Protein AF-A0A820NZD0-F1 (afdb_monomer_lite)

Structure (mmCIF, N/CA/C/O backbone):
data_AF-A0A820NZD0-F1
#
_entry.id   AF-A0A820NZD0-F1
#
loop_
_atom_site.group_PDB
_atom_site.id
_atom_site.type_symbol
_atom_site.label_atom_id
_atom_site.label_alt_id
_atom_site.label_comp_id
_atom_site.label_asym_id
_atom_site.label_entity_id
_atom_site.label_seq_id
_atom_site.pdbx_PDB_ins_code
_atom_site.Cartn_x
_atom_site.Cartn_y
_atom_site.Cartn_z
_atom_site.occupancy
_atom_site.B_iso_or_equiv
_atom_site.auth_seq_id
_atom_site.auth_comp_id
_atom_site.auth_asym_id
_atom_site.auth_atom_id
_atom_site.pdbx_PDB_model_num
ATOM 1 N N . ILE A 1 1 ? 48.372 -12.151 38.306 1.00 39.41 1 ILE A N 1
ATOM 2 C CA . ILE A 1 1 ? 47.733 -11.262 39.303 1.00 39.41 1 ILE A CA 1
ATOM 3 C C . ILE A 1 1 ? 46.257 -11.618 39.331 1.00 39.41 1 ILE A C 1
ATOM 5 O O . ILE A 1 1 ? 45.634 -11.633 38.279 1.00 39.41 1 ILE A O 1
ATOM 9 N N . MET A 1 2 ? 45.782 -12.033 40.506 1.00 42.12 2 MET A N 1
ATOM 10 C CA . MET A 1 2 ? 44.372 -12.261 40.828 1.00 42.12 2 MET A CA 1
ATOM 11 C C . MET A 1 2 ? 43.582 -10.948 40.831 1.00 42.12 2 MET A C 1
ATOM 13 O O . MET A 1 2 ? 44.192 -9.896 40.982 1.00 42.12 2 MET A O 1
ATOM 17 N N . TYR A 1 3 ? 42.259 -11.079 40.701 1.00 41.59 3 TYR A N 1
ATOM 18 C CA . TYR A 1 3 ? 41.136 -10.411 41.400 1.00 41.59 3 TYR A CA 1
ATOM 19 C C . TYR A 1 3 ? 39.985 -10.290 40.386 1.00 41.59 3 TYR A C 1
ATOM 21 O O . TYR A 1 3 ? 40.101 -9.597 39.384 1.00 41.59 3 TYR A O 1
ATOM 29 N N . ARG A 1 4 ? 39.002 -11.199 40.430 1.00 44.53 4 ARG A N 1
ATOM 30 C CA . ARG A 1 4 ? 37.794 -11.151 41.279 1.00 44.53 4 ARG A CA 1
ATOM 31 C C . ARG A 1 4 ? 36.991 -9.876 40.987 1.00 44.53 4 ARG A C 1
ATOM 33 O O . ARG A 1 4 ? 37.322 -8.819 41.503 1.00 44.53 4 ARG A O 1
ATOM 40 N N . ASN A 1 5 ? 35.933 -10.022 40.191 1.00 44.06 5 ASN A N 1
ATOM 41 C CA . ASN A 1 5 ? 34.785 -9.126 40.228 1.00 44.06 5 ASN A CA 1
ATOM 42 C C . ASN A 1 5 ? 33.548 -9.999 40.460 1.00 44.06 5 ASN A C 1
ATOM 44 O O . ASN A 1 5 ? 33.146 -10.785 39.605 1.00 44.06 5 ASN A O 1
ATOM 48 N N . GLU A 1 6 ? 33.060 -9.928 41.692 1.00 51.03 6 GLU A N 1
ATOM 49 C CA . GLU A 1 6 ? 31.771 -10.427 42.149 1.00 51.03 6 GLU A CA 1
ATOM 50 C C . GLU A 1 6 ? 30.680 -9.490 41.603 1.00 51.03 6 GLU A C 1
ATOM 52 O O . GLU A 1 6 ? 30.870 -8.275 41.609 1.00 51.03 6 GLU A O 1
ATOM 57 N N . GLY A 1 7 ? 29.546 -10.039 41.158 1.00 48.44 7 GLY A N 1
ATOM 58 C CA . GLY A 1 7 ? 28.321 -9.262 40.929 1.00 48.44 7 GLY A CA 1
ATOM 59 C C . GLY A 1 7 ? 27.719 -9.363 39.526 1.00 48.44 7 GLY A C 1
ATOM 60 O O . GLY A 1 7 ? 28.077 -8.622 38.616 1.00 48.44 7 GLY A O 1
ATOM 61 N N . SER A 1 8 ? 26.760 -10.268 39.368 1.00 46.50 8 SER A N 1
ATOM 62 C CA . SER A 1 8 ? 25.469 -10.030 38.693 1.00 46.50 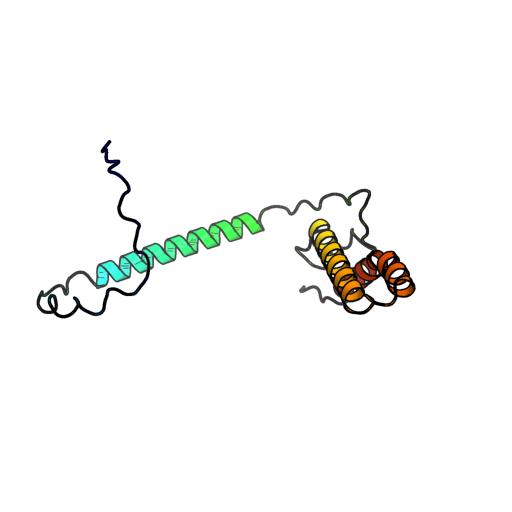8 SER A CA 1
ATOM 63 C C . SER A 1 8 ? 24.638 -11.285 38.959 1.00 46.50 8 SER A C 1
ATOM 65 O O . SER A 1 8 ? 24.924 -12.362 38.450 1.00 46.50 8 SER A O 1
ATOM 67 N N . GLU A 1 9 ? 23.897 -11.279 40.064 1.00 49.59 9 GLU A N 1
ATOM 68 C CA . GLU A 1 9 ? 22.467 -10.942 40.055 1.00 49.59 9 GLU A CA 1
ATOM 69 C C . GLU A 1 9 ? 21.699 -11.899 39.145 1.00 49.59 9 GLU A C 1
ATOM 71 O O . GLU A 1 9 ? 21.681 -11.770 37.924 1.00 49.59 9 GLU A O 1
ATOM 76 N N . GLU A 1 10 ? 21.128 -12.895 39.821 1.00 52.56 10 GLU A N 1
ATOM 77 C CA . GLU A 1 10 ? 20.155 -13.882 39.372 1.00 52.56 10 GLU A CA 1
ATOM 78 C C . GLU A 1 10 ? 19.382 -13.442 38.128 1.00 52.56 10 GLU A C 1
ATOM 80 O O . GLU A 1 10 ? 18.425 -12.664 38.164 1.00 52.56 10 GLU A O 1
ATOM 85 N N . GLN A 1 11 ? 19.814 -13.987 36.996 1.00 42.00 11 GLN A N 1
ATOM 86 C CA . GLN A 1 11 ? 19.147 -13.821 35.726 1.00 42.00 11 GLN A CA 1
ATOM 87 C C . GLN A 1 11 ? 17.863 -14.657 35.741 1.00 42.00 11 GLN A C 1
ATOM 89 O O . GLN A 1 11 ? 17.880 -15.863 35.530 1.00 42.00 11 GLN A O 1
ATOM 94 N N . TYR A 1 12 ? 16.759 -13.975 36.037 1.00 46.31 12 TYR A N 1
ATOM 95 C CA . TYR A 1 12 ? 15.361 -14.367 35.860 1.00 46.31 12 TYR A CA 1
ATOM 96 C C . TYR A 1 12 ? 15.147 -15.512 34.840 1.00 46.31 12 TYR A C 1
ATOM 98 O O . TYR A 1 12 ? 15.014 -15.276 33.637 1.00 46.31 12 TYR A O 1
ATOM 106 N N . GLU A 1 13 ? 15.045 -16.756 35.323 1.00 46.84 13 GLU A N 1
ATOM 107 C CA . GLU A 1 13 ? 14.646 -17.942 34.544 1.00 46.84 13 GLU A CA 1
ATOM 108 C C . GLU A 1 13 ? 13.120 -17.975 34.318 1.00 46.84 13 GLU A C 1
ATOM 110 O O . GLU A 1 13 ? 12.415 -18.947 34.599 1.00 46.84 13 GLU A O 1
ATOM 115 N N . GLY A 1 14 ? 12.568 -16.878 33.799 1.00 56.19 14 GLY A N 1
ATOM 116 C CA . GLY A 1 14 ? 11.184 -16.805 33.342 1.00 56.19 14 GLY A CA 1
ATOM 117 C C . GLY A 1 14 ? 10.981 -17.647 32.082 1.00 56.19 14 GLY A C 1
ATOM 118 O O . GLY A 1 14 ? 10.909 -17.106 30.983 1.00 56.19 14 GLY A O 1
ATOM 119 N N . GLY A 1 15 ? 10.906 -18.975 32.222 1.00 46.81 15 GLY A N 1
ATOM 120 C CA . GLY A 1 15 ? 10.953 -19.871 31.067 1.00 46.81 15 GLY A CA 1
ATOM 121 C C . GLY A 1 15 ? 10.474 -21.303 31.297 1.00 46.81 15 GLY A C 1
ATOM 122 O O . GLY A 1 15 ? 11.141 -22.233 30.880 1.00 46.81 15 GLY A O 1
ATOM 123 N N . ARG A 1 16 ? 9.310 -21.502 31.928 1.00 51.53 16 ARG A N 1
ATOM 124 C CA . ARG A 1 16 ? 8.410 -22.663 31.714 1.00 51.53 16 ARG A CA 1
ATOM 125 C C . ARG A 1 16 ? 9.012 -24.096 31.649 1.00 51.53 16 ARG A C 1
ATOM 127 O O . ARG A 1 16 ? 8.471 -24.890 30.892 1.00 51.53 16 ARG A O 1
ATOM 134 N N . VAL A 1 17 ? 10.042 -24.515 32.401 1.00 50.75 17 VAL A N 1
ATOM 135 C CA . VAL A 1 17 ? 10.445 -25.958 32.390 1.00 50.75 17 VAL A CA 1
ATOM 136 C C . VAL A 1 17 ? 10.911 -26.540 33.742 1.00 50.75 17 VAL A C 1
ATOM 138 O O . VAL A 1 17 ? 11.533 -27.593 33.767 1.00 50.75 17 VAL A O 1
ATOM 141 N N . ALA A 1 18 ? 10.571 -25.957 34.895 1.00 47.09 18 ALA A N 1
ATOM 142 C CA . ALA A 1 18 ? 10.975 -26.542 36.191 1.00 47.09 18 ALA A CA 1
ATOM 143 C C . ALA A 1 18 ? 9.858 -27.268 36.971 1.00 47.09 18 ALA A C 1
ATOM 145 O O . ALA A 1 18 ? 10.135 -27.962 37.941 1.00 47.09 18 ALA A O 1
ATOM 146 N N . ASN A 1 19 ? 8.589 -27.191 36.556 1.00 48.47 19 ASN A N 1
ATOM 147 C CA . ASN A 1 19 ? 7.474 -27.555 37.445 1.00 48.47 19 ASN A CA 1
ATOM 148 C C . ASN A 1 19 ? 6.993 -29.020 37.372 1.00 48.47 19 ASN A C 1
ATOM 150 O O . ASN A 1 19 ? 5.809 -29.276 37.542 1.00 48.47 19 ASN A O 1
ATOM 154 N N . ARG A 1 20 ? 7.855 -29.998 37.057 1.00 51.47 20 ARG A N 1
ATOM 155 C CA . ARG A 1 20 ? 7.436 -31.424 37.039 1.00 51.47 20 ARG A CA 1
ATOM 156 C C . ARG A 1 20 ? 8.090 -32.313 38.087 1.00 51.47 20 ARG A C 1
ATOM 158 O O . ARG A 1 20 ? 7.658 -33.457 38.223 1.00 51.47 20 ARG A O 1
ATOM 165 N N . ARG A 1 21 ? 9.118 -31.845 38.801 1.00 47.66 21 ARG A N 1
ATOM 166 C CA . ARG A 1 21 ? 9.850 -32.711 39.739 1.00 47.66 21 ARG A CA 1
ATOM 167 C C . ARG A 1 21 ? 9.503 -32.486 41.209 1.00 47.66 21 ARG A C 1
ATOM 169 O O . ARG A 1 21 ? 9.495 -33.469 41.943 1.00 47.66 21 ARG A O 1
ATOM 176 N N . ASP A 1 22 ? 9.060 -31.286 41.576 1.00 44.09 22 ASP A N 1
ATOM 177 C CA . ASP A 1 22 ? 8.843 -30.932 42.989 1.00 44.09 22 ASP A CA 1
ATOM 178 C C . ASP A 1 22 ? 7.362 -30.950 43.422 1.00 44.09 22 ASP A C 1
ATOM 180 O O . ASP A 1 22 ? 7.044 -30.804 44.598 1.00 44.09 22 ASP A O 1
ATOM 184 N N . GLU A 1 23 ? 6.421 -31.226 42.509 1.00 45.16 23 GLU A N 1
ATOM 185 C CA . GLU A 1 23 ? 4.979 -31.304 42.829 1.00 45.16 23 GLU A CA 1
ATOM 186 C C . GLU A 1 23 ? 4.593 -32.511 43.707 1.00 45.16 23 GLU A C 1
ATOM 188 O O . GLU A 1 23 ? 3.446 -32.626 44.142 1.00 45.16 23 GLU A O 1
ATOM 193 N N . ARG A 1 24 ? 5.516 -33.447 43.964 1.00 45.62 24 ARG A N 1
ATOM 194 C CA . ARG A 1 24 ? 5.194 -34.677 44.703 1.00 45.62 24 ARG A CA 1
ATOM 195 C C . ARG A 1 24 ? 5.375 -34.554 46.220 1.00 45.62 24 ARG A 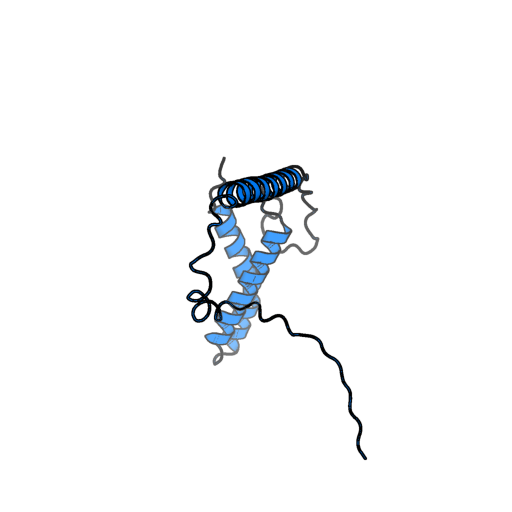C 1
ATOM 197 O O . ARG A 1 24 ? 4.827 -35.391 46.931 1.00 45.62 24 ARG A O 1
ATOM 204 N N . GLU A 1 25 ? 6.073 -33.528 46.709 1.00 45.75 25 GLU A N 1
ATOM 205 C CA . GLU A 1 25 ? 6.395 -33.379 48.141 1.00 45.75 25 GLU A CA 1
ATOM 206 C C . GLU A 1 25 ? 5.411 -32.501 48.933 1.00 45.75 25 GLU A C 1
ATOM 208 O O . GLU A 1 25 ? 5.327 -32.634 50.149 1.00 45.75 25 GLU A O 1
ATOM 213 N N . TYR A 1 26 ? 4.571 -31.700 48.268 1.00 46.50 26 TYR A N 1
ATOM 214 C CA . TYR A 1 26 ? 3.593 -30.809 48.920 1.00 46.50 26 TYR A CA 1
ATOM 215 C C . TYR A 1 26 ? 2.138 -31.284 48.794 1.00 46.50 26 TYR A C 1
ATOM 217 O O . TYR A 1 26 ? 1.202 -30.491 48.835 1.00 46.50 26 TYR A O 1
ATOM 225 N N . ARG A 1 27 ? 1.910 -32.589 48.602 1.00 48.34 27 ARG A N 1
ATOM 226 C CA . ARG A 1 27 ? 0.560 -33.126 48.353 1.00 48.34 27 ARG A CA 1
ATOM 227 C C . ARG A 1 27 ? -0.306 -33.310 49.60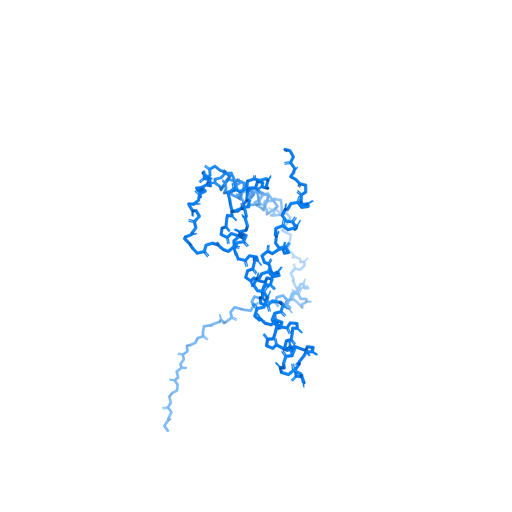7 1.00 48.34 27 ARG A C 1
ATOM 229 O O . ARG A 1 27 ? -1.433 -33.765 49.465 1.00 48.34 27 ARG A O 1
ATOM 236 N N . ASN A 1 28 ? 0.206 -32.977 50.793 1.00 48.88 28 ASN A N 1
ATOM 237 C CA . ASN A 1 28 ? -0.470 -33.189 52.077 1.00 48.88 28 ASN A CA 1
ATOM 238 C C . ASN A 1 28 ? -0.395 -31.945 52.973 1.00 48.88 28 ASN A C 1
ATOM 240 O O . ASN A 1 28 ? 0.124 -32.010 54.087 1.00 48.88 28 ASN A O 1
ATOM 244 N N . THR A 1 29 ? -0.929 -30.823 52.501 1.00 46.00 29 THR A N 1
ATOM 245 C CA . THR A 1 29 ? -1.319 -29.747 53.414 1.00 46.00 29 THR A CA 1
ATOM 246 C C . THR A 1 29 ? -2.685 -29.236 52.987 1.00 46.00 29 THR A C 1
ATOM 248 O O . THR A 1 29 ? -2.849 -28.743 51.874 1.00 46.00 29 THR A O 1
ATOM 251 N N . ASP A 1 30 ? -3.663 -29.443 53.865 1.00 53.47 30 ASP A N 1
ATOM 252 C CA . ASP A 1 30 ? -5.055 -29.017 53.752 1.00 53.47 30 ASP A CA 1
ATOM 253 C C . ASP A 1 30 ? -5.151 -27.491 53.572 1.00 53.47 30 ASP A C 1
ATOM 255 O O . ASP A 1 30 ? -5.228 -26.743 54.544 1.00 53.47 30 ASP A O 1
ATOM 259 N N . ASP A 1 31 ? -5.138 -27.020 52.326 1.00 53.78 31 ASP A N 1
ATOM 260 C CA . ASP A 1 31 ? -5.234 -25.597 51.970 1.00 53.78 31 ASP A CA 1
ATOM 261 C C . ASP A 1 31 ? -6.465 -25.347 51.069 1.00 53.78 31 ASP A C 1
ATOM 263 O O . ASP A 1 31 ? -6.405 -24.720 50.011 1.00 53.78 31 ASP A O 1
ATOM 267 N N . ASP A 1 32 ? -7.627 -25.846 51.502 1.00 55.50 32 ASP A N 1
ATOM 268 C CA . ASP A 1 32 ? -8.925 -25.644 50.830 1.00 55.50 32 ASP A CA 1
ATOM 269 C C . ASP A 1 32 ? -9.517 -24.230 51.039 1.00 55.50 32 ASP A C 1
ATOM 271 O O . ASP A 1 32 ? -10.559 -23.897 50.481 1.00 55.50 32 ASP A O 1
ATOM 275 N N . PHE A 1 33 ? -8.845 -23.347 51.787 1.00 51.91 33 PHE A N 1
ATOM 276 C CA . PHE A 1 33 ? -9.370 -22.024 52.164 1.00 51.91 33 PHE A CA 1
ATOM 277 C C . PHE A 1 33 ? -8.871 -20.839 51.319 1.00 51.91 33 PHE A C 1
ATOM 279 O O . PHE A 1 33 ? -9.083 -19.692 51.704 1.00 51.91 33 PHE A O 1
ATOM 286 N N . ARG A 1 34 ? -8.199 -21.058 50.178 1.00 57.16 34 ARG A N 1
ATOM 287 C CA . ARG A 1 34 ? -7.619 -19.943 49.386 1.00 57.16 34 ARG A CA 1
ATOM 288 C C . ARG A 1 34 ? -7.869 -19.973 47.883 1.00 57.16 34 ARG A C 1
ATOM 290 O O . ARG A 1 34 ? -7.463 -19.047 47.184 1.00 57.16 34 ARG A O 1
ATOM 297 N N . ARG A 1 35 ? -8.523 -21.011 47.357 1.00 58.38 35 ARG A N 1
ATOM 298 C CA . ARG A 1 35 ? -8.741 -21.140 45.907 1.00 58.38 35 ARG A CA 1
ATOM 299 C C . ARG A 1 35 ? -9.792 -20.160 45.388 1.00 58.38 35 ARG A C 1
ATOM 301 O O . ARG A 1 35 ? -9.582 -19.565 44.335 1.00 58.38 35 ARG A O 1
ATOM 308 N N . ASP A 1 36 ? -10.862 -19.951 46.149 1.00 62.12 36 ASP A N 1
ATOM 309 C CA . ASP A 1 36 ? -11.955 -19.053 45.762 1.00 62.12 36 ASP A CA 1
ATOM 310 C C . ASP A 1 36 ? -11.525 -17.579 45.779 1.00 62.12 36 ASP A C 1
ATOM 312 O O . ASP A 1 36 ? -11.791 -16.859 44.817 1.00 62.12 36 ASP A O 1
ATOM 316 N N . ASP A 1 37 ? -10.748 -17.154 46.780 1.00 64.19 37 ASP A N 1
ATOM 317 C CA . ASP A 1 37 ? -10.187 -15.795 46.840 1.00 64.19 37 ASP A CA 1
ATOM 318 C C . ASP A 1 37 ? -9.194 -15.524 45.696 1.00 64.19 37 ASP A C 1
ATOM 320 O O . ASP A 1 37 ? -9.166 -14.432 45.120 1.00 64.19 37 ASP A O 1
ATOM 324 N N . LEU A 1 38 ? -8.394 -16.523 45.306 1.00 67.44 38 LEU A N 1
ATOM 325 C CA . LEU A 1 38 ? -7.466 -16.401 44.177 1.00 67.44 38 LEU A CA 1
ATOM 326 C C . LEU A 1 38 ? -8.209 -16.284 42.834 1.00 67.44 38 LEU A C 1
ATOM 328 O O . LEU A 1 38 ? -7.803 -15.539 41.941 1.00 67.44 38 LEU A O 1
ATOM 332 N N . VAL A 1 39 ? -9.319 -17.009 42.689 1.00 74.94 39 VAL A N 1
ATOM 333 C CA . VAL A 1 39 ? -10.182 -16.943 41.503 1.00 74.94 39 VAL A CA 1
ATOM 334 C C . VAL A 1 39 ? -10.905 -15.598 41.439 1.00 74.94 39 VAL A C 1
ATOM 336 O O . VAL A 1 39 ? -10.990 -14.997 40.367 1.00 74.94 39 VAL A O 1
ATOM 339 N N . GLU A 1 40 ? -11.390 -15.092 42.570 1.00 74.38 40 GLU A N 1
ATOM 340 C CA . GLU A 1 40 ? -12.111 -13.823 42.623 1.00 74.38 40 GLU A CA 1
ATOM 341 C C . GLU A 1 40 ? -11.184 -12.625 42.378 1.00 74.38 40 GLU A C 1
ATOM 343 O O . GLU A 1 40 ? -11.495 -11.743 41.574 1.00 74.38 40 GLU A O 1
ATOM 348 N N . THR A 1 41 ? -9.978 -12.638 42.948 1.00 76.94 41 THR A N 1
ATOM 349 C CA . THR A 1 41 ? -8.949 -11.624 42.662 1.00 76.94 41 THR A CA 1
ATOM 350 C C . THR A 1 41 ? -8.501 -11.642 41.197 1.00 76.94 41 THR A C 1
ATOM 352 O O . THR A 1 41 ? -8.333 -10.577 40.596 1.00 76.94 41 THR A O 1
ATOM 355 N N . ALA A 1 42 ? -8.398 -12.818 40.567 1.00 77.25 42 ALA A N 1
ATOM 356 C CA . ALA A 1 42 ? -8.098 -12.934 39.138 1.00 77.25 42 ALA A CA 1
ATOM 357 C C . ALA A 1 42 ? -9.225 -12.382 38.241 1.00 77.25 42 ALA A C 1
ATOM 359 O O . ALA A 1 42 ? -8.951 -11.716 37.235 1.00 77.25 42 ALA A O 1
ATOM 360 N N . LYS A 1 43 ? -10.499 -12.594 38.604 1.00 83.25 43 LYS A N 1
ATOM 361 C CA . LYS A 1 43 ? -11.647 -11.984 37.903 1.00 83.25 43 LYS A CA 1
ATOM 362 C C . LYS A 1 43 ? -11.644 -10.462 38.026 1.00 83.25 43 LYS A C 1
ATOM 364 O O . LYS A 1 43 ? -11.893 -9.762 37.047 1.00 83.25 43 LYS A O 1
ATOM 369 N N . ILE A 1 44 ? -11.331 -9.938 39.211 1.00 85.75 44 ILE A N 1
ATOM 370 C CA . ILE A 1 44 ? -11.231 -8.492 39.438 1.00 85.75 44 ILE A CA 1
ATOM 371 C C . ILE A 1 44 ? -10.096 -7.903 38.590 1.00 85.75 44 ILE A C 1
ATOM 373 O O . ILE A 1 44 ? -10.309 -6.919 37.884 1.00 85.75 44 ILE A O 1
ATOM 377 N N . ALA A 1 45 ? -8.917 -8.530 38.586 1.00 82.44 45 ALA A N 1
ATOM 378 C CA . ALA A 1 45 ? -7.778 -8.073 37.794 1.00 82.44 45 ALA A CA 1
ATOM 379 C C . ALA A 1 45 ? -8.072 -8.087 36.284 1.00 82.44 45 ALA A C 1
ATOM 381 O O . ALA A 1 45 ? -7.814 -7.104 35.590 1.00 82.44 45 ALA A O 1
ATOM 382 N N . THR A 1 46 ? -8.667 -9.167 35.768 1.00 86.88 46 THR A N 1
ATOM 383 C CA . THR A 1 46 ? -9.040 -9.264 34.345 1.00 86.88 46 THR A CA 1
ATOM 384 C C . THR A 1 46 ? -10.098 -8.238 33.954 1.00 86.88 46 THR A C 1
ATOM 386 O O . THR A 1 46 ? -9.985 -7.630 32.889 1.00 86.88 46 THR A O 1
ATOM 389 N N . LYS A 1 47 ? -11.075 -7.970 34.828 1.00 93.25 47 LYS A N 1
ATOM 390 C CA . LYS A 1 47 ? -12.062 -6.907 34.624 1.00 93.25 47 LYS A CA 1
ATOM 391 C C . LYS A 1 47 ? -11.414 -5.524 34.577 1.00 93.25 47 LYS A C 1
ATOM 393 O O . LYS A 1 47 ? -11.706 -4.760 33.666 1.00 93.25 47 LYS A O 1
ATOM 398 N N . LEU A 1 48 ? -10.493 -5.220 35.492 1.00 91.25 48 LEU A N 1
ATOM 399 C CA . LEU A 1 48 ? -9.770 -3.943 35.498 1.00 91.25 48 LEU A CA 1
ATOM 400 C C . LEU A 1 48 ? -8.951 -3.741 34.217 1.00 91.25 48 LEU A C 1
ATOM 402 O O . LEU A 1 48 ? -8.976 -2.657 33.637 1.00 91.25 48 LEU A O 1
ATOM 406 N N . VAL A 1 49 ? -8.268 -4.789 33.744 1.00 91.12 49 VAL A N 1
ATOM 407 C CA . VAL A 1 49 ? -7.529 -4.754 32.472 1.00 91.12 49 VAL A CA 1
ATOM 408 C C . VAL A 1 49 ? -8.482 -4.540 31.296 1.00 91.12 49 VAL A C 1
ATOM 410 O O . VAL A 1 49 ? -8.209 -3.711 30.430 1.00 91.12 49 VAL A O 1
ATOM 413 N N . HIS A 1 50 ? -9.614 -5.246 31.271 1.00 92.12 50 HIS A N 1
ATOM 414 C CA . HIS A 1 50 ? -10.626 -5.087 30.230 1.00 92.12 50 HIS A CA 1
ATOM 415 C C . HIS A 1 50 ? -11.208 -3.666 30.207 1.00 92.12 50 HIS A C 1
ATOM 417 O O . HIS A 1 50 ? -11.275 -3.046 29.145 1.00 92.12 50 HIS A O 1
ATOM 423 N N . ASP A 1 51 ? -11.570 -3.125 31.370 1.00 91.88 51 ASP A N 1
ATOM 424 C CA . ASP A 1 51 ? -12.134 -1.783 31.514 1.00 91.88 51 ASP A CA 1
ATOM 425 C C . ASP A 1 51 ? -11.123 -0.701 31.104 1.00 91.88 51 ASP A C 1
ATOM 427 O O . ASP A 1 51 ? -11.485 0.261 30.424 1.00 91.88 51 ASP A O 1
ATOM 431 N N . GLU A 1 52 ? -9.845 -0.868 31.452 1.00 90.50 52 GLU A N 1
ATOM 432 C CA . GLU A 1 52 ? -8.766 0.037 31.047 1.00 90.50 52 GLU A CA 1
ATOM 433 C C . GLU A 1 52 ? -8.529 -0.001 29.530 1.00 90.50 52 GLU A C 1
ATOM 435 O O . GLU A 1 52 ? -8.436 1.050 28.890 1.00 90.50 52 GLU A O 1
ATOM 440 N N . LEU A 1 53 ? -8.494 -1.192 28.924 1.00 89.25 53 LEU A N 1
ATOM 441 C CA . LEU A 1 53 ? -8.372 -1.352 27.472 1.00 89.25 53 LEU A CA 1
ATOM 442 C C . LEU A 1 53 ? -9.561 -0.731 26.735 1.00 89.25 53 LEU A C 1
ATOM 444 O O . LEU A 1 53 ? -9.371 -0.009 25.755 1.00 89.25 53 LEU A O 1
ATOM 448 N N . LYS A 1 54 ? -10.780 -0.943 27.239 1.00 89.12 54 LYS A N 1
ATOM 449 C CA . LYS A 1 54 ? -11.999 -0.352 26.683 1.00 89.12 54 LYS A CA 1
ATOM 450 C C . LYS A 1 54 ? -11.987 1.173 26.794 1.00 89.12 54 LYS A C 1
ATOM 452 O O . LYS A 1 54 ? -12.332 1.859 25.832 1.00 89.12 54 LYS A O 1
ATOM 457 N N . ARG A 1 55 ? -11.532 1.721 27.926 1.00 87.44 55 ARG A N 1
ATOM 458 C CA . ARG A 1 55 ? -11.390 3.173 28.122 1.00 87.44 55 ARG A CA 1
ATOM 459 C C . ARG A 1 55 ? -10.364 3.774 27.159 1.00 87.44 55 ARG A C 1
ATOM 461 O O . ARG A 1 55 ? -10.621 4.828 26.583 1.00 87.44 55 ARG A O 1
ATOM 468 N N . ARG A 1 56 ? -9.231 3.097 26.938 1.00 83.44 56 ARG A N 1
ATOM 469 C CA . ARG A 1 56 ? -8.211 3.518 25.959 1.00 83.44 56 ARG A CA 1
ATOM 470 C C . ARG A 1 56 ? -8.730 3.461 24.528 1.00 83.44 56 ARG A C 1
ATOM 472 O O . ARG A 1 56 ? -8.495 4.407 23.784 1.00 83.44 56 ARG A O 1
ATOM 479 N N . ALA A 1 57 ? -9.466 2.412 24.164 1.00 79.44 57 ALA A N 1
ATOM 480 C CA . ALA A 1 57 ? -10.096 2.300 22.851 1.00 79.44 57 ALA A CA 1
ATOM 481 C C . ALA A 1 57 ? -11.075 3.463 22.602 1.00 79.44 57 ALA A C 1
ATOM 483 O O . ALA A 1 57 ? -10.933 4.174 21.610 1.00 79.44 57 ALA A O 1
ATOM 484 N N . ALA A 1 58 ? -11.965 3.752 23.558 1.00 77.44 58 ALA A N 1
ATOM 485 C CA . ALA A 1 58 ? -12.894 4.883 23.474 1.00 77.44 58 ALA A CA 1
ATOM 486 C C . ALA A 1 58 ? -12.176 6.251 23.421 1.00 77.44 58 ALA A C 1
ATOM 488 O O . ALA A 1 58 ? -12.611 7.177 22.736 1.00 77.44 58 ALA A O 1
ATOM 489 N N . ALA A 1 59 ? -11.044 6.397 24.118 1.00 73.06 59 ALA A N 1
ATOM 490 C CA . ALA A 1 59 ? -10.220 7.605 24.059 1.00 73.06 59 ALA A CA 1
ATOM 491 C C . ALA A 1 59 ? -9.467 7.766 22.723 1.00 73.06 59 ALA A C 1
ATOM 493 O O . ALA A 1 59 ? -9.127 8.888 22.345 1.00 73.06 59 ALA A O 1
ATOM 494 N N . MET A 1 60 ? -9.184 6.672 22.008 1.00 65.62 60 MET A N 1
ATOM 495 C CA . MET A 1 60 ? -8.611 6.713 20.658 1.00 65.62 60 MET A CA 1
ATOM 496 C C . MET A 1 60 ? -9.671 7.027 19.598 1.00 65.62 60 MET A C 1
ATOM 498 O O . MET A 1 60 ? -9.362 7.723 18.634 1.00 65.62 60 MET A O 1
ATOM 502 N N . GLU A 1 61 ? -10.905 6.570 19.800 1.00 62.66 61 GLU A N 1
ATOM 503 C CA . GLU A 1 61 ? -12.042 6.803 18.903 1.00 62.66 61 GLU A CA 1
ATOM 504 C C . GLU 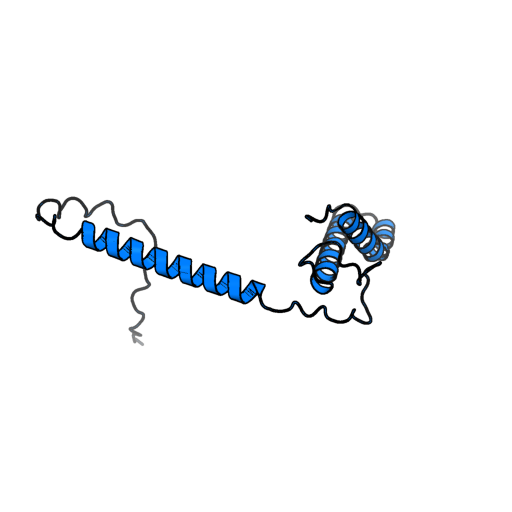A 1 61 ? -12.485 8.278 18.885 1.00 62.66 61 GLU A C 1
ATOM 506 O O . GLU A 1 61 ? -12.799 8.823 17.831 1.00 62.66 61 GLU A O 1
ATOM 511 N N . ASN A 1 62 ? -12.390 8.970 20.027 1.00 56.47 62 ASN A N 1
ATOM 512 C CA . ASN A 1 62 ? -12.779 10.380 20.168 1.00 56.47 62 ASN A CA 1
ATOM 513 C C . ASN A 1 62 ? -11.719 11.405 19.730 1.00 56.47 62 ASN A C 1
ATOM 515 O O . ASN A 1 62 ? -11.942 12.611 19.860 1.00 56.47 62 ASN A O 1
ATOM 519 N N . LYS A 1 63 ? -10.551 10.980 19.230 1.00 59.31 63 LYS A N 1
ATOM 520 C CA . LYS A 1 63 ? -9.583 11.935 18.676 1.00 59.31 63 LYS A CA 1
ATOM 521 C C . LYS A 1 63 ? -10.038 12.316 17.270 1.00 59.31 63 LYS A C 1
ATOM 523 O O . LYS A 1 63 ? -10.038 11.440 16.403 1.00 59.31 63 LYS A O 1
ATOM 528 N N . PRO A 1 64 ? -10.386 13.591 17.001 1.00 55.19 64 PRO A N 1
ATOM 529 C CA . PRO A 1 64 ? -10.683 14.009 15.642 1.00 55.19 64 PRO A CA 1
ATOM 530 C C . PRO A 1 64 ? -9.450 13.706 14.794 1.00 55.19 64 PRO A C 1
ATOM 532 O O . PRO A 1 64 ? -8.372 14.255 15.032 1.00 55.19 64 PRO A O 1
ATOM 535 N N . LYS A 1 65 ? -9.583 12.781 13.837 1.00 60.22 65 LYS A N 1
ATOM 536 C CA . LYS A 1 65 ? -8.524 12.517 12.866 1.00 60.22 65 LYS A CA 1
ATOM 537 C C . LYS A 1 65 ? -8.383 13.780 12.036 1.00 60.22 65 LYS A C 1
ATOM 539 O O . LYS A 1 65 ? -9.206 14.062 11.168 1.00 60.22 65 LYS A O 1
ATOM 544 N N . ILE A 1 66 ? -7.366 14.568 12.371 1.00 58.91 66 ILE A N 1
ATOM 545 C CA . ILE A 1 66 ? -6.976 15.742 11.606 1.00 58.91 66 ILE A CA 1
ATOM 546 C C . ILE A 1 66 ? -6.568 15.202 10.242 1.00 58.91 66 ILE A C 1
ATOM 548 O O . ILE A 1 66 ? -5.512 14.591 10.092 1.00 58.91 66 ILE A O 1
ATOM 552 N N . TRP A 1 67 ? -7.448 15.370 9.261 1.00 63.41 67 TRP A N 1
ATOM 553 C CA . TRP A 1 67 ? -7.099 15.165 7.868 1.00 63.41 67 TRP A CA 1
ATOM 554 C C . TRP A 1 67 ? -6.073 16.234 7.526 1.00 63.41 67 TRP A C 1
ATOM 556 O O . TRP A 1 67 ? -6.409 17.396 7.305 1.00 63.41 67 TRP A O 1
ATOM 566 N N . THR A 1 68 ? -4.806 15.844 7.606 1.00 67.00 68 THR A N 1
ATOM 567 C CA . THR A 1 68 ? -3.678 16.698 7.263 1.00 67.00 68 THR A CA 1
ATOM 568 C C . THR A 1 68 ? -3.804 17.125 5.809 1.00 67.00 68 THR A C 1
ATOM 570 O O . THR A 1 68 ? -4.267 16.348 4.971 1.00 67.00 68 THR A O 1
ATOM 573 N N . ALA A 1 69 ? -3.386 18.353 5.511 1.00 73.94 69 ALA A N 1
ATOM 574 C CA . ALA A 1 69 ? -3.298 18.823 4.138 1.00 73.94 69 ALA A CA 1
ATOM 575 C C . ALA A 1 69 ? -2.438 17.865 3.299 1.00 73.94 69 ALA A C 1
ATOM 577 O O . ALA A 1 69 ? -1.489 17.257 3.804 1.00 73.94 69 ALA A O 1
ATOM 578 N N . VAL A 1 70 ? -2.796 17.730 2.023 1.00 79.94 70 VAL A N 1
ATOM 579 C CA . VAL A 1 70 ? -2.026 16.960 1.045 1.00 79.94 70 VAL A CA 1
ATOM 580 C C . VAL A 1 70 ? -0.610 17.539 0.985 1.00 79.94 70 VAL A C 1
ATOM 582 O O . VAL A 1 70 ? -0.440 18.757 0.911 1.00 79.94 70 VAL A O 1
ATOM 585 N N . SER A 1 71 ? 0.405 16.677 1.050 1.00 80.69 71 SER A N 1
ATOM 586 C CA . SER A 1 71 ? 1.795 17.100 0.868 1.00 80.69 71 SER A CA 1
ATOM 587 C C . SER A 1 71 ? 1.985 17.674 -0.537 1.00 80.69 71 SER A C 1
ATOM 589 O O . SER A 1 71 ? 1.407 17.165 -1.494 1.00 80.69 71 SER A O 1
ATOM 591 N N . ALA A 1 72 ? 2.839 18.690 -0.689 1.00 79.31 72 ALA A N 1
ATOM 592 C CA . ALA A 1 72 ? 3.151 19.271 -1.999 1.00 79.31 72 ALA A CA 1
ATOM 593 C C . ALA A 1 72 ? 3.695 18.236 -3.006 1.00 79.31 72 ALA A C 1
ATOM 595 O O . ALA A 1 72 ? 3.547 18.417 -4.209 1.00 79.31 72 ALA A O 1
ATOM 596 N N . ASN A 1 73 ? 4.274 17.138 -2.506 1.00 85.31 73 ASN A N 1
ATOM 597 C CA . ASN A 1 73 ? 4.852 16.058 -3.306 1.00 85.31 73 ASN A CA 1
ATOM 598 C C . ASN A 1 73 ? 4.020 14.763 -3.239 1.00 85.31 73 ASN A C 1
ATOM 600 O O . ASN A 1 73 ? 4.583 13.673 -3.320 1.00 85.31 73 ASN A O 1
ATOM 604 N N . CYS A 1 74 ? 2.707 14.851 -3.009 1.00 86.38 74 CYS A N 1
ATOM 605 C CA . CYS A 1 74 ? 1.850 13.670 -2.933 1.00 86.38 74 CYS A CA 1
ATOM 606 C C . CYS A 1 74 ? 1.732 12.997 -4.317 1.00 86.38 74 CYS A C 1
ATOM 608 O O . CYS A 1 74 ? 1.235 13.635 -5.245 1.00 86.38 74 CYS A O 1
ATOM 610 N N . PRO A 1 75 ? 2.146 11.725 -4.477 1.00 88.62 75 PRO A N 1
ATOM 611 C CA . PRO A 1 75 ? 2.083 11.031 -5.763 1.00 88.62 75 PRO A CA 1
ATOM 612 C C . PRO A 1 75 ? 0.698 10.424 -6.052 1.00 88.62 75 PRO A C 1
ATOM 614 O O . PRO A 1 75 ? 0.503 9.816 -7.098 1.00 88.62 75 PRO A O 1
ATOM 617 N N . LEU A 1 76 ? -0.254 10.526 -5.120 1.00 91.81 76 LEU A N 1
ATOM 618 C CA . LEU A 1 76 ? -1.570 9.898 -5.237 1.00 91.81 76 LEU A CA 1
ATOM 619 C C . LEU A 1 76 ? -2.443 10.620 -6.275 1.00 91.81 76 LEU A C 1
ATOM 621 O O . LEU A 1 76 ? -2.476 11.846 -6.313 1.00 91.81 76 LEU A O 1
ATOM 625 N N . ILE A 1 77 ? -3.215 9.855 -7.053 1.00 90.69 77 ILE A N 1
ATOM 626 C CA . ILE A 1 77 ? -4.128 10.393 -8.082 1.00 90.69 77 ILE A CA 1
ATOM 627 C C . ILE A 1 77 ? -5.277 11.196 -7.458 1.00 90.69 77 ILE A C 1
ATOM 629 O O . ILE A 1 77 ? -5.642 12.249 -7.973 1.00 90.69 77 ILE A O 1
ATOM 633 N N . ASP A 1 78 ? -5.835 10.716 -6.343 1.00 87.81 78 ASP A N 1
ATOM 634 C CA . ASP A 1 78 ? -6.983 11.357 -5.695 1.00 87.81 78 ASP A CA 1
ATOM 635 C C . ASP A 1 78 ? -6.832 11.379 -4.160 1.00 87.81 78 ASP A C 1
ATOM 637 O O . ASP A 1 78 ? -7.486 10.621 -3.431 1.00 87.81 78 ASP A O 1
ATOM 641 N N . PRO A 1 79 ? -5.898 12.189 -3.626 1.00 85.50 79 PRO A N 1
ATOM 642 C CA . PRO A 1 79 ? -5.530 12.163 -2.210 1.00 85.50 79 PRO A CA 1
ATOM 643 C C . PRO A 1 79 ? -6.646 12.684 -1.298 1.00 85.50 79 PRO A C 1
ATOM 645 O O . PRO A 1 79 ? -6.710 12.319 -0.128 1.00 85.50 79 PRO A O 1
ATOM 648 N N . SER A 1 80 ? -7.554 13.514 -1.817 1.00 84.69 80 SER A N 1
ATOM 649 C CA . SER A 1 80 ? -8.653 14.082 -1.027 1.00 84.69 80 SER A CA 1
ATOM 650 C C . SER A 1 80 ? -9.845 13.136 -0.872 1.00 84.69 80 SER A C 1
ATOM 652 O O . SER A 1 80 ? -10.769 13.453 -0.121 1.00 84.69 80 SER A O 1
ATOM 654 N N . ASN A 1 81 ? -9.838 11.987 -1.553 1.00 85.94 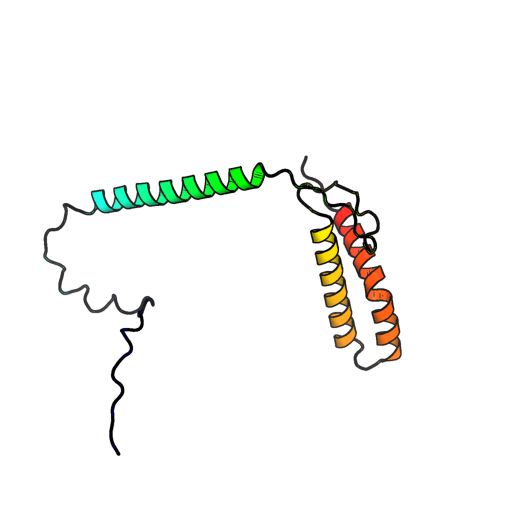81 ASN A N 1
ATOM 655 C CA . ASN A 1 81 ? -10.921 11.017 -1.510 1.00 85.94 81 ASN A CA 1
ATOM 656 C C . ASN A 1 81 ? -10.977 10.302 -0.145 1.00 85.94 81 ASN A C 1
ATOM 658 O O . ASN A 1 81 ? -10.008 9.688 0.307 1.00 85.94 81 ASN A O 1
ATOM 662 N N . ARG A 1 82 ? -12.139 10.398 0.517 1.00 85.50 82 ARG A N 1
ATOM 663 C CA . ARG A 1 82 ? -12.401 9.885 1.876 1.00 85.50 82 ARG A CA 1
ATOM 664 C C . ARG A 1 82 ? -13.360 8.695 1.895 1.00 85.50 82 ARG A C 1
ATOM 666 O O . ARG A 1 82 ? -13.999 8.452 2.914 1.00 85.50 82 ARG A O 1
ATOM 673 N N . LYS A 1 83 ? -13.477 7.976 0.777 1.00 86.56 83 LYS A N 1
ATOM 674 C CA . LYS A 1 83 ? -14.369 6.818 0.626 1.00 86.56 83 LYS A CA 1
ATOM 675 C C . LYS A 1 83 ? -14.214 5.794 1.749 1.00 86.56 83 LYS A C 1
ATOM 677 O O . LYS A 1 83 ? -15.210 5.327 2.286 1.00 86.56 83 LYS A O 1
ATOM 682 N N . ILE A 1 84 ? -12.976 5.450 2.107 1.00 84.94 84 ILE A N 1
ATOM 683 C CA . ILE A 1 84 ? -12.706 4.483 3.173 1.00 84.94 84 ILE A CA 1
ATOM 684 C C . ILE A 1 84 ? -12.538 5.240 4.497 1.00 84.94 84 ILE A C 1
ATOM 686 O O . ILE A 1 84 ? -11.593 6.032 4.628 1.00 84.94 84 ILE A O 1
ATOM 690 N N . PRO A 1 85 ? -13.407 5.007 5.500 1.00 82.50 85 PRO A N 1
ATOM 691 C CA . PRO A 1 85 ? -13.244 5.633 6.800 1.00 82.50 85 PRO A CA 1
ATOM 692 C C . PRO A 1 85 ? -11.911 5.197 7.413 1.00 82.50 85 PRO A C 1
ATOM 694 O O . PRO A 1 85 ? -11.422 4.095 7.183 1.00 82.50 85 PRO A O 1
ATOM 697 N N . ASN A 1 86 ? -11.315 6.062 8.230 1.00 80.50 86 ASN A N 1
ATOM 698 C CA . ASN A 1 86 ? -10.079 5.789 8.971 1.00 80.50 86 ASN A CA 1
ATOM 699 C C . ASN A 1 86 ? -8.779 5.641 8.161 1.00 80.50 86 ASN A C 1
ATOM 701 O O . ASN A 1 86 ? -7.724 5.594 8.799 1.00 80.50 86 ASN A O 1
ATOM 705 N N . VAL A 1 87 ? -8.818 5.640 6.826 1.00 86.81 87 VAL A N 1
ATOM 706 C CA . VAL A 1 87 ? -7.626 5.587 5.964 1.00 86.81 87 VAL A CA 1
ATOM 707 C C . VAL A 1 87 ? -7.113 6.997 5.687 1.00 86.81 87 VAL A C 1
ATOM 709 O O . VAL A 1 87 ? -7.766 7.771 5.005 1.00 86.81 87 VAL A O 1
ATOM 712 N N . THR A 1 88 ? -5.938 7.350 6.211 1.00 88.31 88 THR A N 1
ATOM 713 C CA . THR A 1 88 ? -5.345 8.685 6.015 1.00 88.31 88 THR A CA 1
ATOM 714 C C . THR A 1 88 ? -4.545 8.779 4.712 1.00 88.31 88 THR A C 1
ATOM 716 O O . THR A 1 88 ? -4.074 7.771 4.186 1.00 88.31 88 THR A O 1
ATOM 719 N N . ILE A 1 89 ? -4.310 10.006 4.227 1.00 89.12 89 ILE A N 1
ATOM 720 C CA . ILE A 1 89 ? -3.431 10.278 3.070 1.00 89.12 89 ILE A CA 1
ATOM 721 C C . ILE A 1 89 ? -2.035 9.684 3.294 1.00 89.12 89 ILE A C 1
ATOM 723 O O . ILE A 1 89 ? -1.515 8.983 2.435 1.00 89.12 89 ILE A O 1
ATOM 727 N N . GLN A 1 90 ? -1.463 9.887 4.484 1.00 88.81 90 GLN A N 1
ATOM 728 C CA . GLN A 1 90 ? -0.138 9.369 4.838 1.00 88.81 90 GLN A CA 1
ATOM 729 C C . GLN A 1 90 ? -0.070 7.837 4.792 1.00 88.81 90 GLN A C 1
ATOM 731 O O . GLN A 1 90 ? 0.951 7.273 4.402 1.00 88.81 90 GLN A O 1
ATOM 736 N N . LEU A 1 91 ? -1.154 7.154 5.180 1.00 89.81 91 LEU A N 1
ATOM 737 C CA . LEU A 1 91 ? -1.224 5.699 5.086 1.00 89.81 91 LEU A CA 1
ATOM 738 C C . LEU A 1 91 ? -1.230 5.250 3.621 1.00 89.81 91 LEU A C 1
ATOM 740 O O . LEU A 1 91 ? -0.497 4.331 3.268 1.00 89.81 91 LEU A O 1
ATOM 744 N N . ARG A 1 92 ? -1.999 5.927 2.762 1.00 91.81 92 ARG A N 1
ATOM 745 C CA . ARG A 1 92 ? -2.030 5.652 1.317 1.00 91.81 92 ARG A CA 1
ATOM 746 C C . ARG A 1 92 ? -0.671 5.898 0.658 1.00 91.81 92 ARG A C 1
ATOM 748 O O . ARG A 1 92 ? -0.189 5.046 -0.082 1.00 91.81 92 ARG A O 1
ATOM 755 N N . GLU A 1 93 ? 0.009 6.993 0.999 1.00 92.12 93 GLU A N 1
ATOM 756 C CA . GLU A 1 93 ? 1.382 7.267 0.545 1.00 92.12 93 GLU A CA 1
ATOM 757 C C . GLU A 1 93 ? 2.369 6.184 1.005 1.00 92.12 93 GLU A C 1
ATOM 759 O O . GLU A 1 93 ? 3.247 5.761 0.248 1.00 92.12 93 GLU A O 1
ATOM 764 N N . HIS A 1 94 ? 2.232 5.705 2.245 1.00 92.38 94 HIS A N 1
ATOM 765 C CA . HIS A 1 94 ? 3.060 4.619 2.759 1.00 92.38 94 HIS A CA 1
ATOM 766 C C . HIS A 1 94 ? 2.836 3.311 1.989 1.00 92.38 94 HIS A C 1
ATOM 768 O O . HIS A 1 94 ? 3.807 2.658 1.604 1.00 92.38 94 HIS A O 1
ATOM 774 N N . VAL A 1 95 ? 1.579 2.949 1.720 1.00 93.81 95 VAL A N 1
ATOM 775 C CA . VAL A 1 95 ? 1.231 1.761 0.926 1.00 93.81 95 VAL A CA 1
ATOM 776 C C . VAL A 1 95 ? 1.754 1.883 -0.505 1.00 93.81 95 VAL A C 1
ATOM 778 O O . VAL A 1 95 ? 2.352 0.937 -1.010 1.00 93.81 95 VAL A O 1
ATOM 781 N N . CYS A 1 96 ? 1.618 3.052 -1.135 1.00 94.50 96 CYS A N 1
ATOM 782 C CA . CYS A 1 96 ? 2.158 3.306 -2.471 1.00 94.50 96 CYS A CA 1
ATOM 783 C C . CYS A 1 96 ? 3.675 3.070 -2.529 1.00 94.50 96 CYS A C 1
ATOM 785 O O . CYS A 1 96 ? 4.174 2.429 -3.451 1.00 94.50 96 CYS A O 1
ATOM 787 N N . ARG A 1 97 ? 4.415 3.515 -1.508 1.00 93.88 97 ARG A N 1
ATOM 788 C CA . ARG A 1 97 ? 5.858 3.257 -1.400 1.00 93.88 97 ARG A CA 1
ATOM 789 C C . ARG A 1 97 ? 6.169 1.770 -1.252 1.00 93.88 97 ARG A C 1
ATOM 791 O O . ARG A 1 97 ? 7.079 1.275 -1.901 1.00 93.88 97 ARG A O 1
ATOM 798 N N . LYS A 1 98 ? 5.393 1.046 -0.441 1.00 96.38 98 LYS A N 1
ATOM 799 C CA . LYS A 1 98 ? 5.549 -0.407 -0.273 1.00 96.38 98 LYS A CA 1
ATOM 800 C C . LYS A 1 98 ? 5.282 -1.172 -1.569 1.00 96.38 98 LYS A C 1
ATOM 802 O O . LYS A 1 98 ? 5.999 -2.119 -1.870 1.00 96.38 98 LYS A O 1
ATOM 807 N N . LEU A 1 99 ? 4.293 -0.739 -2.350 1.00 95.69 99 LEU A N 1
ATOM 808 C CA . LEU A 1 99 ? 4.039 -1.282 -3.685 1.00 95.69 99 LEU A CA 1
ATOM 809 C C . LEU A 1 99 ? 5.218 -1.015 -4.626 1.00 95.69 99 LEU A C 1
ATOM 811 O O . LEU A 1 99 ? 5.648 -1.924 -5.327 1.00 95.69 99 LEU A O 1
ATOM 815 N N . GLN A 1 100 ? 5.767 0.200 -4.611 1.00 95.06 100 GLN A N 1
ATOM 816 C CA . GLN A 1 100 ? 6.941 0.546 -5.411 1.00 95.06 100 GLN A CA 1
ATOM 817 C C . GLN A 1 100 ? 8.164 -0.307 -5.036 1.00 95.06 100 GLN A C 1
ATOM 819 O O . GLN A 1 100 ? 8.799 -0.859 -5.930 1.00 95.06 100 GLN A O 1
ATOM 824 N N . GLU A 1 101 ? 8.469 -0.447 -3.742 1.00 95.06 101 GLU A N 1
ATOM 825 C CA . GLU A 1 101 ? 9.555 -1.303 -3.236 1.00 95.06 101 GLU A CA 1
ATOM 826 C C . GLU A 1 101 ? 9.384 -2.748 -3.735 1.00 95.06 101 GLU A C 1
ATOM 828 O O . GLU A 1 101 ? 10.297 -3.306 -4.337 1.00 95.06 101 GLU A O 1
ATOM 833 N N . ALA A 1 102 ? 8.182 -3.318 -3.598 1.00 95.50 102 ALA A N 1
ATOM 834 C CA . ALA A 1 102 ? 7.895 -4.679 -4.051 1.00 95.50 102 ALA A CA 1
ATOM 835 C C . ALA A 1 102 ? 8.010 -4.852 -5.578 1.00 95.50 102 ALA A C 1
ATOM 837 O O . ALA A 1 102 ? 8.436 -5.906 -6.052 1.00 95.50 102 ALA A O 1
ATOM 838 N N . LEU A 1 103 ? 7.634 -3.836 -6.364 1.00 94.31 103 LEU A N 1
ATOM 839 C CA . LEU A 1 103 ? 7.799 -3.854 -7.820 1.00 94.31 103 LEU A CA 1
ATOM 840 C C . LEU A 1 103 ? 9.277 -3.824 -8.217 1.00 94.31 103 LEU A C 1
ATOM 842 O O . LEU A 1 103 ? 9.671 -4.579 -9.103 1.00 94.31 103 LEU A O 1
ATOM 846 N N . ILE A 1 104 ? 10.088 -2.995 -7.555 1.00 93.44 104 ILE A N 1
ATOM 847 C CA . ILE A 1 104 ? 11.536 -2.930 -7.789 1.00 93.44 104 ILE A CA 1
ATOM 848 C C . ILE A 1 104 ? 12.182 -4.275 -7.447 1.00 93.44 104 ILE A C 1
ATOM 850 O O . ILE A 1 104 ? 12.851 -4.851 -8.298 1.00 93.44 104 ILE A O 1
ATOM 854 N N . GLU A 1 105 ? 11.896 -4.836 -6.269 1.00 93.81 105 GLU A N 1
ATOM 855 C CA . GLU A 1 105 ? 12.404 -6.157 -5.870 1.00 93.81 105 GLU A CA 1
ATOM 856 C C . GLU A 1 105 ? 12.007 -7.254 -6.874 1.00 93.81 105 GLU A C 1
ATOM 858 O O . GLU A 1 105 ? 12.800 -8.141 -7.205 1.00 93.81 105 GLU A O 1
ATOM 863 N N . ASN A 1 106 ? 10.775 -7.202 -7.394 1.00 93.31 106 ASN A N 1
ATOM 864 C CA . ASN A 1 106 ? 10.320 -8.131 -8.423 1.00 93.31 106 ASN A CA 1
ATOM 865 C C . ASN A 1 106 ? 11.128 -7.980 -9.721 1.00 93.31 106 ASN A C 1
ATOM 867 O O . ASN A 1 106 ? 11.552 -8.982 -10.303 1.00 93.31 106 ASN A O 1
ATOM 871 N N . ILE A 1 107 ? 11.376 -6.744 -10.151 1.00 92.12 107 ILE A N 1
ATOM 872 C CA . ILE A 1 107 ? 12.141 -6.460 -11.363 1.00 92.12 107 ILE A CA 1
ATOM 873 C C . ILE A 1 107 ? 13.589 -6.922 -11.214 1.00 92.12 107 ILE A C 1
ATOM 875 O O . ILE A 1 107 ? 14.087 -7.632 -12.086 1.00 92.12 107 ILE A O 1
ATOM 879 N N . GLU A 1 108 ? 14.246 -6.589 -10.105 1.00 90.69 108 GLU A N 1
ATOM 880 C CA . GLU A 1 108 ? 15.620 -7.008 -9.822 1.00 90.69 108 GLU A CA 1
ATOM 881 C C . GLU A 1 108 ? 15.757 -8.532 -9.859 1.00 90.69 108 GLU A C 1
ATOM 883 O O . GLU A 1 108 ? 16.697 -9.073 -10.446 1.00 90.69 108 GLU A O 1
ATOM 888 N N . LYS A 1 109 ? 14.779 -9.246 -9.293 1.00 91.31 109 LYS A N 1
ATOM 889 C CA . LYS A 1 109 ? 14.778 -10.709 -9.260 1.00 91.31 109 LYS A CA 1
ATOM 890 C C . LYS A 1 109 ? 14.613 -11.335 -10.646 1.00 91.31 109 LYS A C 1
ATOM 892 O O . LYS A 1 109 ? 15.281 -12.325 -10.944 1.00 91.31 109 LYS A O 1
ATOM 897 N N . HIS A 1 110 ? 13.721 -10.798 -11.477 1.00 90.19 110 HIS A N 1
ATOM 898 C CA . HIS A 1 110 ? 13.326 -11.428 -12.743 1.00 90.19 110 HIS A CA 1
ATOM 899 C C . HIS A 1 110 ? 14.075 -10.906 -13.976 1.00 90.19 110 HIS A C 1
ATOM 901 O O . HIS A 1 110 ? 14.215 -11.646 -14.947 1.00 90.19 110 HIS A O 1
ATOM 907 N N . PHE A 1 111 ? 14.602 -9.683 -13.931 1.00 87.94 111 PHE A N 1
ATOM 908 C CA . PHE A 1 111 ? 15.307 -9.031 -15.040 1.00 87.94 111 PHE A CA 1
ATOM 909 C C . PHE A 1 111 ? 16.779 -8.749 -14.722 1.00 87.94 111 PHE A C 1
ATOM 911 O O . PHE A 1 111 ? 17.412 -7.929 -15.379 1.00 87.94 111 PHE A O 1
ATOM 918 N N . SER A 1 112 ? 17.365 -9.461 -13.754 1.00 83.00 112 SER A N 1
ATOM 919 C CA . SER A 1 112 ? 18.784 -9.315 -13.384 1.00 83.00 112 SER A CA 1
ATOM 920 C C . SER A 1 112 ? 19.764 -9.480 -14.554 1.00 83.00 112 SER A C 1
ATOM 922 O O . SER A 1 112 ? 20.893 -9.010 -14.465 1.00 83.00 112 SER A O 1
ATOM 924 N N . HIS A 1 113 ? 19.355 -10.156 -15.633 1.00 85.19 113 HIS A N 1
ATOM 925 C CA . HIS A 1 113 ? 20.197 -10.463 -16.795 1.00 85.19 113 HIS A CA 1
ATOM 926 C C . HIS A 1 113 ? 19.928 -9.541 -18.001 1.00 85.19 113 HIS A C 1
ATOM 928 O O . HIS A 1 113 ? 20.684 -9.581 -18.967 1.00 85.19 113 HIS A O 1
ATOM 934 N N . ASP A 1 114 ? 18.872 -8.718 -17.960 1.00 86.88 114 ASP A N 1
ATOM 935 C CA . ASP A 1 114 ? 18.514 -7.768 -19.021 1.00 86.88 114 ASP A CA 1
ATOM 936 C C . ASP A 1 114 ? 18.429 -6.354 -18.436 1.00 86.88 114 ASP A C 1
ATOM 938 O O . ASP A 1 114 ? 17.391 -5.895 -17.953 1.00 86.88 114 ASP A O 1
ATOM 942 N N . GLU A 1 115 ? 19.563 -5.659 -18.485 1.00 85.62 115 GLU A N 1
ATOM 943 C CA . GLU A 1 115 ? 19.719 -4.316 -17.930 1.00 85.62 115 GLU A CA 1
ATOM 944 C C . GLU A 1 115 ? 18.808 -3.281 -18.607 1.00 85.62 115 GLU A C 1
ATOM 946 O O . GLU A 1 115 ? 18.331 -2.355 -17.950 1.00 85.62 115 GLU A O 1
ATOM 951 N N . THR A 1 116 ? 18.491 -3.470 -19.891 1.00 86.06 116 THR A N 1
ATOM 952 C CA . THR A 1 116 ? 17.639 -2.542 -20.649 1.00 86.06 116 THR A CA 1
ATOM 953 C C . THR A 1 116 ? 16.188 -2.658 -20.191 1.00 86.06 116 THR A C 1
ATOM 955 O O . THR A 1 116 ? 15.528 -1.647 -19.923 1.00 86.06 116 THR A O 1
ATOM 958 N N . GLN A 1 117 ? 15.689 -3.891 -20.042 1.00 83.19 117 GLN A N 1
ATOM 959 C CA . GLN A 1 117 ? 14.351 -4.138 -19.499 1.00 83.19 117 GLN A CA 1
ATOM 960 C C . GLN A 1 117 ? 14.244 -3.761 -18.023 1.00 83.19 117 GLN A C 1
ATOM 962 O O . GLN A 1 117 ? 13.210 -3.231 -17.611 1.00 83.19 117 GLN A O 1
ATOM 967 N N . ARG A 1 118 ? 15.300 -3.981 -17.235 1.00 87.56 118 ARG A N 1
ATOM 968 C CA . ARG A 1 118 ? 15.362 -3.558 -15.834 1.00 87.56 118 ARG A CA 1
ATOM 969 C C . ARG A 1 118 ? 15.188 -2.041 -15.699 1.00 87.56 118 ARG A C 1
ATOM 971 O O . ARG A 1 118 ? 14.229 -1.603 -15.071 1.00 87.56 118 ARG A O 1
ATOM 978 N N . LEU A 1 119 ? 16.031 -1.251 -16.370 1.00 85.75 119 LEU A N 1
ATOM 979 C CA . LEU A 1 119 ? 15.990 0.220 -16.328 1.00 85.75 119 LEU A CA 1
ATOM 980 C C . LEU A 1 119 ? 14.648 0.788 -16.820 1.00 85.75 119 LEU A C 1
ATOM 982 O O . LEU A 1 119 ? 14.089 1.719 -16.233 1.00 85.75 119 LEU A O 1
ATOM 986 N N . THR A 1 120 ? 14.096 0.205 -17.885 1.00 87.75 120 THR A N 1
ATOM 987 C CA . THR A 1 120 ? 12.801 0.634 -18.435 1.00 87.75 120 THR A CA 1
ATOM 988 C C . THR A 1 120 ? 11.661 0.353 -17.455 1.00 87.75 120 THR A C 1
ATOM 990 O O . THR A 1 120 ? 10.764 1.173 -17.284 1.00 87.75 120 THR A O 1
ATOM 993 N N . ASN A 1 121 ? 11.683 -0.792 -16.770 1.00 85.00 121 ASN A N 1
ATOM 994 C CA . ASN A 1 121 ? 10.635 -1.125 -15.814 1.00 85.00 121 ASN A CA 1
ATOM 995 C C . ASN A 1 121 ? 10.769 -0.340 -14.505 1.00 85.00 121 ASN A C 1
ATOM 997 O O . ASN A 1 121 ? 9.750 0.148 -14.017 1.00 85.00 121 ASN A O 1
ATOM 1001 N N . GLU A 1 122 ? 11.986 -0.150 -13.991 1.00 85.50 122 GLU A N 1
ATOM 1002 C CA . GLU A 1 122 ? 12.254 0.616 -12.766 1.00 85.50 122 GLU A CA 1
ATOM 1003 C C . GLU A 1 122 ? 11.770 2.066 -12.861 1.00 85.50 122 GLU A C 1
ATOM 1005 O O . GLU A 1 122 ? 11.137 2.567 -11.930 1.00 85.50 122 GLU A O 1
ATOM 1010 N N . THR A 1 123 ? 11.976 2.727 -14.007 1.00 87.19 123 THR A N 1
ATOM 1011 C CA . THR A 1 123 ? 11.512 4.114 -14.217 1.00 87.19 123 THR A CA 1
ATOM 1012 C C . THR A 1 123 ? 9.987 4.247 -14.165 1.00 87.19 123 THR A C 1
ATOM 1014 O O . THR A 1 123 ? 9.478 5.289 -13.768 1.00 87.19 123 THR A O 1
ATOM 1017 N N . THR A 1 124 ? 9.252 3.176 -14.483 1.00 91.62 124 THR A N 1
ATOM 1018 C CA . THR A 1 124 ? 7.775 3.136 -14.463 1.00 91.62 124 THR A CA 1
ATOM 1019 C C . THR A 1 124 ? 7.184 2.591 -13.157 1.00 91.62 124 THR A C 1
ATOM 1021 O O . THR A 1 124 ? 5.962 2.508 -13.023 1.00 91.62 124 THR A O 1
ATOM 1024 N N . CYS A 1 125 ? 8.015 2.182 -12.189 1.00 92.50 125 CYS A N 1
ATOM 1025 C CA . CYS A 1 125 ? 7.543 1.547 -10.954 1.00 92.50 125 CYS A CA 1
ATOM 1026 C C . CYS A 1 125 ? 6.641 2.450 -10.124 1.00 92.50 125 CYS A C 1
ATOM 1028 O O . CYS A 1 125 ? 5.651 1.973 -9.571 1.00 92.50 125 CYS A O 1
ATOM 1030 N N . LEU A 1 126 ? 6.975 3.740 -10.035 1.00 92.50 126 LEU A N 1
ATOM 1031 C CA . LEU A 1 126 ? 6.176 4.692 -9.272 1.00 92.50 126 LEU A CA 1
ATOM 1032 C C . LEU A 1 126 ? 4.777 4.833 -9.881 1.00 92.50 126 LEU A C 1
ATOM 1034 O O . LEU A 1 126 ? 3.792 4.659 -9.171 1.00 92.50 126 LEU A O 1
ATOM 1038 N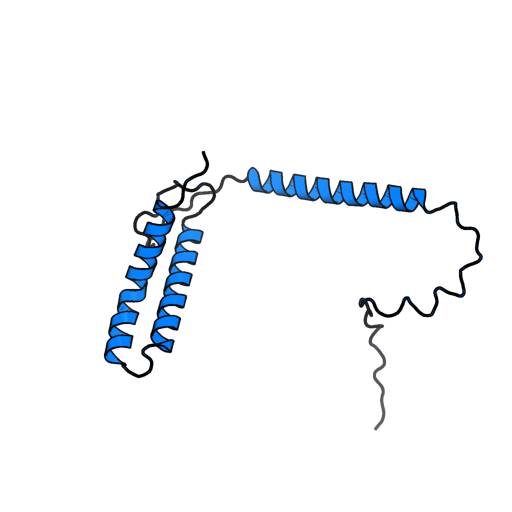 N . ASP A 1 127 ? 4.687 5.045 -11.193 1.00 93.56 127 ASP A N 1
ATOM 1039 C CA . ASP A 1 127 ? 3.405 5.190 -11.892 1.00 93.56 127 ASP A CA 1
ATOM 1040 C C . ASP A 1 127 ? 2.536 3.934 -11.751 1.00 93.56 127 ASP A C 1
ATOM 1042 O O . ASP A 1 127 ? 1.340 4.019 -11.464 1.00 93.56 127 ASP A O 1
ATOM 1046 N N . LYS A 1 128 ? 3.145 2.747 -11.882 1.00 94.19 128 LYS A N 1
ATOM 1047 C CA . LYS A 1 128 ? 2.464 1.461 -11.666 1.00 94.19 128 LYS A CA 1
ATOM 1048 C C . LYS A 1 128 ? 1.972 1.318 -10.225 1.00 94.19 128 LYS A C 1
ATOM 1050 O O . LYS A 1 128 ? 0.842 0.881 -10.018 1.00 94.19 128 LYS A O 1
ATOM 1055 N N . ALA A 1 129 ? 2.785 1.691 -9.238 1.00 95.56 129 ALA A N 1
ATOM 1056 C CA . ALA A 1 129 ? 2.413 1.630 -7.826 1.00 95.56 129 ALA A CA 1
ATOM 1057 C C . ALA A 1 129 ? 1.249 2.578 -7.498 1.00 95.56 129 ALA A C 1
ATOM 1059 O O . ALA A 1 129 ? 0.289 2.162 -6.850 1.00 95.56 129 ALA A O 1
ATOM 1060 N N . VAL A 1 130 ? 1.304 3.815 -7.999 1.00 95.44 130 VAL A N 1
ATOM 1061 C CA . VAL A 1 130 ? 0.245 4.821 -7.845 1.00 95.44 130 VAL A CA 1
ATOM 1062 C C . VAL A 1 130 ? -1.057 4.340 -8.486 1.00 95.44 130 VAL A C 1
ATOM 1064 O O . VAL A 1 130 ? -2.126 4.436 -7.881 1.00 95.44 130 VAL A O 1
ATOM 1067 N N . TRP A 1 131 ? -0.982 3.779 -9.694 1.00 95.56 131 TRP A N 1
ATOM 1068 C CA . TRP A 1 131 ? -2.155 3.249 -10.383 1.00 95.56 131 TRP A CA 1
ATOM 1069 C C . TRP A 1 131 ? -2.773 2.061 -9.635 1.00 95.56 131 TRP A C 1
ATOM 1071 O O . TRP A 1 131 ? -3.987 2.032 -9.438 1.00 95.56 131 TRP A O 1
ATOM 1081 N N . LEU A 1 132 ? -1.954 1.107 -9.177 1.00 95.31 132 LEU A N 1
ATOM 1082 C CA . LEU A 1 132 ? -2.421 -0.050 -8.406 1.00 95.31 132 LEU A CA 1
ATOM 1083 C C . LEU A 1 132 ? -3.079 0.366 -7.088 1.00 95.31 132 LEU A C 1
ATOM 1085 O O . LEU A 1 132 ? -4.146 -0.151 -6.758 1.00 95.31 132 LEU A O 1
ATOM 1089 N N . GLU A 1 133 ? -2.477 1.310 -6.358 1.00 95.38 133 GLU A N 1
ATOM 1090 C CA . GLU A 1 133 ? -3.058 1.872 -5.134 1.00 95.38 133 GLU A CA 1
ATOM 1091 C C . GLU A 1 133 ? -4.457 2.420 -5.405 1.00 95.38 133 GLU A C 1
ATOM 1093 O O . GLU A 1 133 ? -5.411 2.026 -4.734 1.00 95.38 133 GLU A O 1
ATOM 1098 N N . HIS A 1 134 ? -4.591 3.251 -6.438 1.00 94.44 134 HIS A N 1
ATOM 1099 C CA . HIS A 1 134 ? -5.856 3.882 -6.783 1.00 94.44 134 HIS A CA 1
ATOM 1100 C C . HIS A 1 134 ? -6.922 2.858 -7.202 1.00 94.44 134 HIS A C 1
ATOM 1102 O O . HIS A 1 134 ? -8.067 2.942 -6.761 1.00 94.44 134 HIS A O 1
ATOM 1108 N N . GLN A 1 135 ? -6.557 1.860 -8.015 1.00 94.81 135 GLN A N 1
ATOM 1109 C CA . GLN A 1 135 ? -7.480 0.797 -8.432 1.00 94.81 135 GLN A CA 1
ATOM 1110 C C . GLN A 1 135 ? -8.010 -0.001 -7.237 1.00 94.81 135 GLN A C 1
ATOM 1112 O O . GLN A 1 135 ? -9.208 -0.272 -7.154 1.00 94.81 135 GLN A O 1
ATOM 1117 N N . VAL A 1 136 ? -7.138 -0.361 -6.293 1.00 93.31 136 VAL A N 1
ATOM 1118 C CA . VAL A 1 136 ? -7.534 -1.108 -5.092 1.00 93.31 136 VAL A CA 1
ATOM 1119 C C . VAL A 1 136 ? -8.371 -0.235 -4.159 1.00 93.31 136 VAL A C 1
ATOM 1121 O O . VAL A 1 136 ? -9.393 -0.693 -3.642 1.00 93.31 136 VAL A O 1
ATOM 1124 N N . PHE A 1 137 ? -7.982 1.027 -3.972 1.00 91.44 137 PHE A N 1
ATOM 1125 C CA . PHE A 1 137 ? -8.726 1.985 -3.159 1.00 91.44 137 PHE A CA 1
ATOM 1126 C C . PHE A 1 137 ? -10.154 2.175 -3.690 1.00 91.44 137 PHE A C 1
ATOM 1128 O O . PHE A 1 137 ? -11.116 2.116 -2.923 1.00 91.44 137 PHE A O 1
ATOM 1135 N N . GLU A 1 138 ? -10.314 2.299 -5.009 1.00 91.50 138 GLU A N 1
ATOM 1136 C CA . GLU A 1 138 ? -11.629 2.414 -5.637 1.00 91.50 138 GLU A CA 1
ATOM 1137 C C . GLU A 1 138 ? -12.423 1.105 -5.654 1.00 91.50 138 GLU A C 1
ATOM 1139 O O . GLU A 1 138 ? -13.637 1.120 -5.452 1.00 91.50 138 GLU A O 1
ATOM 1144 N N . ALA A 1 139 ? -11.783 -0.048 -5.832 1.00 91.12 139 ALA A N 1
ATOM 1145 C CA . ALA A 1 139 ? -12.481 -1.333 -5.786 1.00 91.12 139 ALA A CA 1
ATOM 1146 C C . ALA A 1 139 ? -12.979 -1.694 -4.373 1.00 91.12 139 ALA A C 1
ATOM 1148 O O . ALA A 1 139 ? -13.897 -2.507 -4.221 1.00 91.12 139 ALA A O 1
ATOM 1149 N N . THR A 1 140 ? -12.389 -1.100 -3.333 1.00 90.00 140 THR A N 1
ATOM 1150 C CA . THR A 1 140 ? -12.753 -1.387 -1.947 1.00 90.00 140 THR A CA 1
ATOM 1151 C C . THR A 1 140 ? -14.156 -0.862 -1.645 1.00 90.00 140 THR A C 1
ATOM 1153 O O . THR A 1 140 ? -14.470 0.316 -1.833 1.00 90.00 140 THR A O 1
ATOM 1156 N N . LYS A 1 141 ? -15.024 -1.755 -1.158 1.00 83.50 141 LYS A N 1
ATOM 1157 C CA . LYS A 1 141 ? -16.351 -1.383 -0.660 1.00 83.50 141 LYS A CA 1
ATOM 1158 C C . LYS A 1 141 ? -16.171 -0.634 0.657 1.00 83.50 141 LYS A C 1
ATOM 1160 O O . LYS A 1 141 ? -15.585 -1.174 1.589 1.00 83.50 141 LYS A O 1
ATOM 1165 N N . SER A 1 142 ? -16.666 0.595 0.733 1.00 69.94 142 SER A N 1
ATOM 1166 C CA . SER A 1 142 ? -16.798 1.298 2.006 1.00 69.94 142 SER A CA 1
ATOM 1167 C C . SER A 1 142 ? -17.951 0.662 2.782 1.00 69.94 142 SER A C 1
ATOM 1169 O O . SER A 1 142 ? -19.071 0.613 2.266 1.00 69.94 142 SER A O 1
ATOM 1171 N N . GLU A 1 143 ? -17.684 0.138 3.980 1.00 60.59 143 GLU A N 1
ATOM 1172 C CA . GLU A 1 143 ? -18.763 -0.197 4.914 1.00 60.59 143 GLU A CA 1
ATOM 1173 C C . GLU A 1 143 ? -19.562 1.086 5.220 1.00 60.59 143 GLU A C 1
ATOM 1175 O O . GLU A 1 143 ? -18.943 2.147 5.362 1.00 60.59 143 GLU A O 1
ATOM 1180 N N . PRO A 1 144 ? -20.906 1.018 5.212 1.00 53.22 144 PRO A N 1
ATOM 1181 C CA . PRO A 1 144 ? -21.773 2.170 5.447 1.00 53.22 144 PRO A CA 1
ATOM 1182 C C . PRO A 1 144 ? -21.659 2.730 6.869 1.00 53.22 144 PRO A C 1
ATOM 1184 O O . PRO A 1 144 ? -21.408 1.940 7.808 1.00 53.22 144 PRO A O 1
#

Organism: NCBI:txid433720

Secondary structure (DSSP, 8-state):
--------------SS--TTSSTTSS-----TTSHHHHHHHHHHHHHHHHHHHHHHHHHHHTS----PPPPTT---SSTT---STT--HHHHHHHHHHHHHHHHHHHHHHSTT-HHHHHHHHHTHHHHHHHHHHHHHHHSPPP-

Radius of gyration: 29.27 Å; chains: 1; bounding box: 70×54×74 Å

pLDDT: mean 75.83, std 18.22, range [39.41, 96.38]

Sequence (144 aa):
IMYRNEGSEEQYEGGRVANRRDEREYRNTDDDFRRDDLVETAKIATKLVHDELKRRAAAMENKPKIWTAVSANCPLIDPSNRKIPNVTIQLREHVCRKLQEALIENIEKHFSHDETQRLTNETTCLDKAVWLEHQVFEATKSEP

Foldseek 3Di:
DDDDDDDDDDDDPPDPDDPDPPPPPPPDDPPPPPPVVVVVVVVVVVVVVVVVVVVVVVVVVPDPPPQDDQDPPQLAPCQPDCLAPPQHSVNLSVQLVVQLVVQLVVLCVPCVPPVPSSVVSNVCSSVVSNVVSVVVVVVDHHDD